Protein AF-A0A8T7H4N3-F1 (afdb_monomer_lite)

Secondary structure (DSSP, 8-state):
-----------HHHHHHS-HHHHHHHHHHHHHHHHHHHHHHHHHHHHHHHHHHHHHHHHT-PPPP-----GGGGTT--S-S-S----------GGGG---HHHHHHHHHHHTTS---HHHHHHHHHHHHHHHHS-GGGS-HHHHHHHHHHHHHHHHHHHHTT--

Foldseek 3Di:
DDDDPPPVPPPPPVLVVDDPVVSVVVVVVVVVVVVVVVVVVVVVVVVVVVVVVVVVVVVPDDDDDDDPDPCVVVPPPPDDPDDDDPPDPPPPPLVVLPDPLVVLVVVLVCCLVDDDDPVLVVVLVVQLVVLVPDDPVPDDPVSNVSSVSSNVSSVSSCVSVVHD

pLDDT: mean 70.72, std 15.65, range [35.25, 93.62]

Structure (mmCIF, N/CA/C/O backbone):
data_AF-A0A8T7H4N3-F1
#
_entry.id   AF-A0A8T7H4N3-F1
#
loop_
_atom_site.group_PDB
_atom_site.id
_atom_site.type_symbol
_atom_site.label_atom_id
_atom_site.label_alt_id
_atom_site.label_comp_id
_atom_site.label_asym_id
_atom_site.label_entity_id
_atom_site.label_seq_id
_atom_site.pdbx_PDB_ins_code
_atom_site.Cartn_x
_atom_site.Cartn_y
_atom_site.Cartn_z
_atom_site.occupancy
_atom_site.B_iso_or_equiv
_atom_site.auth_seq_id
_atom_site.auth_comp_id
_atom_site.auth_asym_id
_atom_site.auth_atom_id
_atom_site.pdbx_PDB_model_num
ATOM 1 N N . MET A 1 1 ? -23.886 0.433 -32.863 1.00 38.03 1 MET A N 1
ATOM 2 C CA . MET A 1 1 ? -22.793 1.389 -32.598 1.00 38.03 1 MET A CA 1
ATOM 3 C C . MET A 1 1 ? -21.662 0.554 -32.039 1.00 38.03 1 MET A C 1
ATOM 5 O O . MET A 1 1 ? -21.589 0.388 -30.834 1.00 38.03 1 MET A O 1
ATOM 9 N N . ASP A 1 2 ? -20.862 -0.039 -32.919 1.00 41.44 2 ASP A N 1
ATOM 10 C CA . ASP A 1 2 ? -19.738 -0.882 -32.513 1.00 41.44 2 ASP A CA 1
ATOM 11 C C . ASP A 1 2 ? -18.475 -0.065 -32.710 1.00 41.44 2 ASP A C 1
ATOM 13 O O . ASP A 1 2 ? -18.049 0.187 -33.838 1.00 41.44 2 ASP A O 1
ATOM 17 N N . ALA A 1 3 ? -17.933 0.434 -31.608 1.00 44.22 3 ALA A N 1
ATOM 18 C CA . ALA A 1 3 ? -16.748 1.260 -31.625 1.00 44.22 3 ALA A CA 1
ATOM 19 C C . ALA A 1 3 ? -15.704 0.661 -30.678 1.00 44.22 3 ALA A C 1
ATOM 21 O O . ALA A 1 3 ? -15.990 0.391 -29.517 1.00 44.22 3 ALA A O 1
ATOM 22 N N . TYR A 1 4 ? -14.494 0.523 -31.223 1.00 40.62 4 TYR A N 1
ATOM 23 C CA . TYR A 1 4 ? -13.217 0.326 -30.536 1.00 40.62 4 TYR A CA 1
ATOM 24 C C . TYR A 1 4 ? -12.851 -1.092 -30.085 1.00 40.62 4 TYR A C 1
ATOM 26 O O . TYR A 1 4 ? -12.679 -1.387 -28.910 1.00 40.62 4 TYR A O 1
ATOM 34 N N . LEU A 1 5 ? -12.530 -1.927 -31.074 1.00 43.38 5 LEU A N 1
ATOM 35 C CA . LEU A 1 5 ? -11.437 -2.897 -30.957 1.00 43.38 5 LEU A CA 1
ATOM 36 C C . LEU A 1 5 ? -10.254 -2.370 -31.784 1.00 43.38 5 LEU A C 1
ATOM 38 O O . LEU A 1 5 ? -9.972 -2.846 -32.882 1.00 43.38 5 LEU A O 1
ATOM 42 N N . VAL A 1 6 ? -9.585 -1.325 -31.287 1.00 44.91 6 VAL A N 1
ATOM 43 C CA . VAL A 1 6 ? -8.292 -0.894 -31.841 1.00 44.91 6 VAL A CA 1
ATOM 44 C C . VAL A 1 6 ? -7.226 -1.785 -31.222 1.00 44.91 6 VAL A C 1
ATOM 46 O O . VAL A 1 6 ? -6.551 -1.432 -30.267 1.00 44.91 6 VAL A O 1
ATOM 49 N N . ILE A 1 7 ? -7.092 -2.987 -31.772 1.00 52.19 7 ILE A N 1
ATOM 50 C CA . ILE A 1 7 ? -5.831 -3.713 -31.675 1.00 52.19 7 ILE A CA 1
ATOM 51 C C . ILE A 1 7 ? -4.889 -2.956 -32.614 1.00 52.19 7 ILE A C 1
ATOM 53 O O . ILE A 1 7 ? -5.153 -2.918 -33.819 1.00 52.19 7 ILE A O 1
ATOM 57 N N . MET A 1 8 ? -3.817 -2.338 -32.102 1.00 57.22 8 MET A N 1
ATOM 58 C CA . MET A 1 8 ? -2.712 -1.881 -32.953 1.00 57.22 8 MET A CA 1
ATOM 59 C C . MET A 1 8 ? -2.114 -3.106 -33.654 1.00 57.22 8 MET A C 1
ATOM 61 O O . MET A 1 8 ? -1.204 -3.774 -33.167 1.00 57.22 8 MET A O 1
ATOM 65 N N . ALA A 1 9 ? -2.685 -3.460 -34.802 1.00 63.00 9 ALA A N 1
ATOM 66 C CA . ALA A 1 9 ? -2.230 -4.576 -35.600 1.00 63.00 9 ALA A CA 1
ATOM 67 C C . ALA A 1 9 ? -0.848 -4.226 -36.158 1.00 63.00 9 ALA A C 1
ATOM 69 O O . ALA A 1 9 ? -0.704 -3.342 -37.001 1.00 63.00 9 ALA A O 1
ATOM 70 N N . LEU A 1 10 ? 0.176 -4.928 -35.675 1.00 69.88 10 LEU A N 1
ATOM 71 C CA . LEU A 1 10 ? 1.552 -4.770 -36.130 1.00 69.88 10 LEU A CA 1
ATOM 72 C C . LEU A 1 10 ? 1.638 -4.892 -37.664 1.00 69.88 10 LEU A C 1
ATOM 74 O O . LEU A 1 10 ? 1.402 -5.971 -38.221 1.00 69.88 10 LEU A O 1
ATOM 78 N N . ASP A 1 11 ? 2.041 -3.822 -38.357 1.00 80.31 11 ASP A N 1
ATOM 79 C CA . ASP A 1 11 ? 2.211 -3.850 -39.812 1.00 80.31 11 ASP A CA 1
ATOM 80 C C . ASP A 1 11 ? 3.522 -4.543 -40.218 1.00 80.31 11 ASP A C 1
ATOM 82 O O . ASP A 1 11 ? 4.579 -3.945 -40.458 1.00 80.31 11 ASP A O 1
ATOM 86 N N . LYS A 1 12 ? 3.424 -5.869 -40.330 1.00 80.62 12 LYS A N 1
ATOM 87 C CA . LYS A 1 12 ? 4.524 -6.762 -40.712 1.00 80.62 12 LYS A CA 1
ATOM 88 C C . LYS A 1 12 ? 5.090 -6.459 -42.106 1.00 80.62 12 LYS A C 1
ATOM 90 O O . LYS A 1 12 ? 6.250 -6.790 -42.356 1.00 80.62 12 LYS A O 1
ATOM 95 N N . LYS A 1 13 ? 4.309 -5.871 -43.025 1.00 82.44 13 LYS A N 1
ATOM 96 C CA . LYS A 1 13 ? 4.765 -5.589 -44.400 1.00 82.44 13 LYS A CA 1
ATOM 97 C C . LYS A 1 13 ? 5.695 -4.382 -44.423 1.00 82.44 13 LYS A C 1
ATOM 99 O O . LYS A 1 13 ? 6.740 -4.438 -45.070 1.00 82.44 13 LYS A O 1
ATOM 104 N N . ASN A 1 14 ? 5.358 -3.338 -43.670 1.00 79.75 14 ASN A N 1
ATOM 105 C CA . ASN A 1 14 ? 6.200 -2.151 -43.555 1.00 79.75 14 ASN A CA 1
ATOM 106 C C . ASN A 1 14 ? 7.467 -2.410 -42.722 1.00 79.75 14 ASN A C 1
ATOM 108 O O . ASN A 1 14 ? 8.548 -1.982 -43.119 1.00 79.75 14 ASN A O 1
ATOM 112 N N . LEU A 1 15 ? 7.393 -3.224 -41.661 1.00 85.00 15 LEU A N 1
ATOM 113 C CA . LEU A 1 15 ? 8.578 -3.615 -40.875 1.00 85.00 15 LEU A CA 1
ATOM 114 C C . LEU A 1 15 ? 9.632 -4.382 -41.689 1.00 85.00 15 LEU A C 1
ATOM 116 O O . LEU A 1 15 ? 10.833 -4.202 -41.488 1.00 85.00 15 LEU A O 1
ATOM 120 N N . ARG A 1 16 ? 9.209 -5.232 -42.632 1.00 86.94 16 ARG A N 1
ATOM 121 C CA . ARG A 1 16 ? 10.124 -6.014 -43.486 1.00 86.94 16 ARG A CA 1
ATOM 122 C C . ARG A 1 16 ? 10.877 -5.167 -44.512 1.00 86.94 16 ARG A C 1
ATOM 124 O O . ARG A 1 16 ? 11.916 -5.608 -44.989 1.00 86.94 16 ARG A O 1
ATOM 131 N N . ARG A 1 17 ? 10.370 -3.974 -44.834 1.00 91.75 17 ARG A N 1
ATOM 132 C CA . ARG A 1 17 ? 11.001 -3.029 -45.769 1.00 91.75 17 ARG A CA 1
ATOM 133 C C . ARG A 1 17 ? 12.114 -2.197 -45.130 1.00 91.75 17 ARG A C 1
ATOM 135 O O . ARG A 1 17 ? 12.928 -1.644 -45.858 1.00 91.75 17 ARG A O 1
ATOM 142 N N . LEU A 1 18 ? 12.155 -2.120 -43.799 1.00 89.44 18 LEU A N 1
ATOM 143 C CA . LEU A 1 18 ? 13.212 -1.431 -43.059 1.00 89.44 18 LEU A CA 1
ATOM 144 C C . LEU A 1 18 ? 14.513 -2.239 -43.063 1.00 89.44 18 LEU A C 1
ATOM 146 O O . LEU A 1 18 ? 14.479 -3.478 -43.107 1.00 89.44 18 LEU A O 1
ATOM 150 N N . LEU A 1 19 ? 15.643 -1.536 -42.949 1.00 93.00 19 LEU A N 1
ATOM 151 C CA . LEU A 1 19 ? 16.936 -2.154 -42.666 1.00 93.00 19 LEU A CA 1
ATOM 152 C C . LEU A 1 19 ? 16.885 -2.904 -41.321 1.00 93.00 19 LEU A C 1
ATOM 154 O O . LEU A 1 19 ? 16.061 -2.576 -40.465 1.00 93.00 19 LEU A O 1
ATOM 158 N N . PRO A 1 20 ? 17.732 -3.928 -41.114 1.00 90.25 20 PRO A N 1
ATOM 159 C CA . PRO A 1 20 ? 17.696 -4.739 -39.896 1.00 90.25 20 PRO A CA 1
ATOM 160 C C . PRO A 1 20 ? 17.800 -3.929 -38.594 1.00 90.25 20 PRO A C 1
ATOM 162 O O . PRO A 1 20 ? 17.049 -4.199 -37.658 1.00 90.25 20 PRO A O 1
ATOM 165 N N . GLU A 1 21 ? 18.673 -2.921 -38.552 1.00 90.94 21 GLU A N 1
ATOM 166 C CA . GLU A 1 21 ? 18.861 -2.056 -37.379 1.00 90.94 21 GLU A CA 1
ATOM 167 C C . GLU A 1 21 ? 17.621 -1.195 -37.099 1.00 90.94 21 GLU A C 1
ATOM 169 O O . GLU A 1 21 ? 17.102 -1.189 -35.980 1.00 90.94 21 GLU A O 1
ATOM 174 N N . ASP A 1 22 ? 17.069 -0.557 -38.134 1.00 88.50 22 ASP A N 1
ATOM 175 C CA . ASP A 1 22 ? 15.855 0.260 -38.028 1.00 88.50 22 ASP A CA 1
ATOM 176 C C . ASP A 1 22 ? 14.631 -0.572 -37.638 1.00 88.50 22 ASP A C 1
ATOM 178 O O . ASP A 1 22 ? 13.781 -0.134 -36.860 1.00 88.50 22 ASP A O 1
ATOM 182 N N . ARG A 1 23 ? 14.545 -1.806 -38.144 1.00 89.62 23 ARG A N 1
ATOM 183 C CA . ARG A 1 23 ? 13.494 -2.757 -37.773 1.00 89.62 23 ARG A CA 1
ATOM 184 C C . ARG A 1 23 ? 13.574 -3.115 -36.294 1.00 89.62 23 ARG A C 1
ATOM 186 O O . ARG A 1 23 ? 12.539 -3.156 -35.636 1.00 89.62 23 ARG A O 1
ATOM 193 N N . LEU A 1 24 ? 14.776 -3.367 -35.775 1.00 89.50 24 LEU A N 1
ATOM 194 C CA . LEU A 1 24 ? 14.977 -3.682 -34.362 1.00 89.50 24 LEU A CA 1
ATOM 195 C C . LEU A 1 24 ? 14.580 -2.501 -33.471 1.00 89.50 24 LEU A C 1
ATOM 197 O O . LEU A 1 24 ? 13.881 -2.695 -32.478 1.00 89.50 24 LEU A O 1
ATOM 201 N N . LYS A 1 25 ? 14.971 -1.280 -33.852 1.00 90.75 25 LYS A N 1
ATOM 202 C CA . LYS A 1 25 ? 14.587 -0.059 -33.135 1.00 90.75 25 LYS A CA 1
ATOM 203 C C . LYS A 1 25 ? 13.067 0.119 -33.103 1.00 90.75 25 LYS A C 1
ATOM 205 O O . LYS A 1 25 ? 12.496 0.267 -32.028 1.00 90.75 25 LYS A O 1
ATOM 210 N N . LYS A 1 26 ? 12.408 -0.007 -34.261 1.00 86.56 26 LYS A N 1
ATOM 211 C CA . LYS A 1 26 ? 10.945 0.088 -34.387 1.00 86.56 26 LYS A CA 1
ATOM 212 C C . LYS A 1 26 ? 10.220 -0.962 -33.537 1.00 86.56 26 LYS A C 1
ATOM 214 O O . LYS A 1 26 ? 9.207 -0.660 -32.922 1.00 86.56 26 LYS A O 1
ATOM 219 N N . LEU A 1 27 ? 10.725 -2.198 -33.503 1.00 87.44 27 LEU A N 1
ATOM 220 C CA . LEU A 1 27 ? 10.138 -3.272 -32.696 1.00 87.44 27 LEU A CA 1
ATOM 221 C C . LEU A 1 27 ? 10.251 -2.991 -31.192 1.00 87.44 27 LEU A C 1
ATOM 223 O O . LEU A 1 27 ? 9.282 -3.224 -30.479 1.00 87.44 27 LEU A O 1
ATOM 227 N N . ARG A 1 28 ? 11.380 -2.441 -30.729 1.00 89.19 28 ARG A N 1
ATOM 228 C CA . ARG A 1 28 ? 11.555 -2.027 -29.326 1.00 89.19 28 ARG A CA 1
ATOM 229 C C . ARG A 1 28 ? 10.626 -0.879 -28.934 1.00 89.19 28 ARG A C 1
ATOM 231 O O . ARG A 1 28 ? 10.048 -0.914 -27.859 1.00 89.19 28 ARG A O 1
ATOM 238 N N . GLU A 1 29 ? 10.451 0.109 -29.811 1.00 88.00 29 GLU A N 1
ATOM 239 C CA . GLU A 1 29 ? 9.509 1.217 -29.580 1.00 88.00 29 GLU A CA 1
ATOM 240 C C . GLU A 1 29 ? 8.067 0.704 -29.426 1.00 88.00 29 GLU A C 1
ATOM 242 O O . GLU A 1 29 ? 7.337 1.141 -28.540 1.00 88.00 29 GLU A O 1
ATOM 247 N N . ILE A 1 30 ? 7.668 -0.262 -30.260 1.00 86.75 30 ILE A N 1
ATOM 248 C CA . ILE A 1 30 ? 6.341 -0.889 -30.191 1.00 86.75 30 ILE A CA 1
ATOM 249 C C . ILE A 1 30 ? 6.187 -1.721 -28.914 1.00 86.75 30 ILE A C 1
ATOM 251 O O . ILE A 1 30 ? 5.130 -1.683 -28.286 1.00 86.75 30 ILE A O 1
ATOM 255 N N . GLU A 1 31 ? 7.224 -2.459 -28.519 1.00 84.62 31 GLU A N 1
ATOM 256 C CA . GLU A 1 31 ? 7.241 -3.227 -27.271 1.00 84.62 31 GLU A CA 1
ATOM 257 C C . GLU A 1 31 ? 7.083 -2.313 -26.049 1.00 84.62 31 GLU A C 1
ATOM 259 O O . GLU A 1 31 ? 6.253 -2.581 -25.182 1.00 84.62 31 GLU A O 1
ATOM 264 N N . GLU A 1 32 ? 7.812 -1.197 -26.006 1.00 88.69 32 GLU A N 1
ATOM 265 C CA . GLU A 1 32 ? 7.715 -0.229 -24.914 1.00 88.69 32 GLU A CA 1
ATOM 266 C C . GLU A 1 32 ? 6.330 0.430 -24.852 1.00 88.69 32 GLU A C 1
ATOM 268 O O . GLU A 1 32 ? 5.762 0.568 -23.769 1.00 88.69 32 GLU A O 1
ATOM 273 N N . HIS A 1 33 ? 5.762 0.798 -26.004 1.00 84.62 33 HIS A N 1
ATOM 274 C CA . HIS A 1 33 ? 4.404 1.338 -26.072 1.00 84.62 33 HIS A CA 1
ATOM 275 C C . HIS A 1 33 ? 3.372 0.327 -25.568 1.00 84.62 33 HIS A C 1
ATOM 277 O O . HIS A 1 33 ? 2.549 0.655 -24.719 1.00 84.62 33 HIS A O 1
ATOM 283 N N . SER A 1 34 ? 3.471 -0.921 -26.032 1.00 83.94 34 SER A N 1
ATOM 284 C CA . SER A 1 34 ? 2.562 -1.998 -25.623 1.00 83.94 34 SER A CA 1
ATOM 285 C C . SER A 1 34 ? 2.643 -2.251 -24.119 1.00 83.94 34 SER A C 1
ATOM 287 O O . SER A 1 34 ? 1.631 -2.507 -23.474 1.00 83.94 34 SER A O 1
ATOM 289 N N . LYS A 1 35 ? 3.845 -2.156 -23.537 1.00 87.81 35 LYS A N 1
ATOM 290 C CA . LYS A 1 35 ? 4.034 -2.291 -22.092 1.00 87.81 35 LYS A CA 1
ATOM 291 C C . LYS A 1 35 ? 3.327 -1.175 -21.319 1.00 87.81 35 LYS A C 1
ATOM 293 O O . LYS A 1 35 ? 2.650 -1.470 -20.343 1.00 87.81 35 LYS A O 1
ATOM 298 N N . LYS A 1 36 ? 3.441 0.077 -21.772 1.00 88.19 36 LYS A N 1
ATOM 299 C CA . LYS A 1 36 ? 2.748 1.219 -21.151 1.00 88.19 36 LYS A CA 1
ATOM 300 C C . LYS A 1 36 ? 1.230 1.080 -21.247 1.00 88.19 36 LYS A C 1
ATOM 302 O O . LYS A 1 36 ? 0.549 1.265 -20.248 1.00 88.19 36 LYS A O 1
ATOM 307 N N . GLU A 1 37 ? 0.712 0.676 -22.406 1.00 83.56 37 GLU A N 1
ATOM 308 C CA . GLU A 1 37 ? -0.726 0.426 -22.580 1.00 83.56 37 GLU A CA 1
ATOM 309 C C . GLU A 1 37 ? -1.235 -0.687 -21.652 1.00 83.56 37 GLU A C 1
ATOM 311 O O . GLU A 1 37 ? -2.324 -0.572 -21.093 1.00 83.56 37 GLU A O 1
ATOM 316 N N . LEU A 1 38 ? -0.447 -1.750 -21.444 1.00 87.06 38 LEU A N 1
ATOM 317 C CA . LEU A 1 38 ? -0.786 -2.808 -20.488 1.00 87.06 38 LEU A CA 1
ATOM 318 C C . LEU A 1 38 ? -0.784 -2.303 -19.041 1.00 87.06 38 LEU A C 1
ATOM 320 O O . LEU A 1 38 ? -1.717 -2.603 -18.302 1.00 87.06 38 LEU A O 1
ATOM 324 N N . GLU A 1 39 ? 0.221 -1.521 -18.644 1.00 90.38 39 GLU A N 1
ATOM 325 C CA . GLU A 1 39 ? 0.294 -0.924 -17.303 1.00 90.38 39 GLU A CA 1
ATOM 326 C C . GLU A 1 39 ? -0.894 0.021 -17.038 1.00 90.38 39 GLU A C 1
ATOM 328 O O . GLU A 1 39 ? -1.508 -0.026 -15.969 1.00 90.38 39 GLU A O 1
ATOM 333 N N . GLU A 1 40 ? -1.274 0.842 -18.022 1.00 90.50 40 GLU A N 1
ATOM 334 C CA . GLU A 1 40 ? -2.450 1.715 -17.940 1.00 90.50 40 GLU A CA 1
ATOM 335 C C . GLU A 1 40 ? -3.756 0.914 -17.857 1.00 90.50 40 GLU A C 1
ATOM 337 O O . GLU A 1 40 ? -4.615 1.214 -17.024 1.00 90.50 40 GLU A O 1
ATOM 342 N N . ALA A 1 41 ? -3.895 -0.143 -18.661 1.00 88.38 41 ALA A N 1
ATOM 343 C CA . ALA A 1 41 ? -5.056 -1.024 -18.611 1.00 88.38 41 ALA A CA 1
ATOM 344 C C . ALA A 1 41 ? -5.176 -1.740 -17.254 1.00 88.38 41 ALA A C 1
ATOM 346 O O . ALA A 1 41 ? -6.266 -1.800 -16.684 1.00 88.38 41 ALA A O 1
ATOM 347 N N . GLU A 1 42 ? -4.072 -2.244 -16.696 1.00 90.38 42 GLU A N 1
ATOM 348 C CA . GLU A 1 42 ? -4.056 -2.860 -15.364 1.00 90.38 42 GLU A CA 1
ATOM 349 C C . GLU A 1 42 ? -4.461 -1.872 -14.269 1.00 90.38 42 GLU A C 1
ATOM 351 O O . GLU A 1 42 ? -5.235 -2.224 -13.369 1.00 90.38 42 GLU A O 1
ATOM 356 N N . LYS A 1 43 ? -3.991 -0.624 -14.364 1.00 93.31 43 LYS A N 1
ATOM 357 C CA . LYS A 1 43 ? -4.383 0.443 -13.443 1.00 93.31 43 LYS A CA 1
ATOM 358 C C . LYS A 1 43 ? -5.889 0.700 -13.501 1.00 93.31 43 LYS A C 1
ATOM 360 O O . LYS A 1 43 ? -6.538 0.678 -12.457 1.00 93.31 43 LYS A O 1
ATOM 365 N N . LEU A 1 44 ? -6.453 0.847 -14.700 1.00 92.94 44 LEU A N 1
ATOM 366 C CA . LEU A 1 44 ? -7.893 1.046 -14.891 1.00 92.94 44 LEU A CA 1
ATOM 367 C C . LEU A 1 44 ? -8.719 -0.139 -14.377 1.00 92.94 44 LEU A C 1
ATOM 369 O O . LEU A 1 44 ? -9.763 0.056 -13.754 1.00 92.94 44 LEU A O 1
ATOM 373 N N . ILE A 1 45 ? -8.245 -1.373 -14.581 1.00 91.06 45 ILE A N 1
ATOM 374 C CA . ILE A 1 45 ? -8.888 -2.575 -14.029 1.00 91.06 45 ILE A CA 1
ATOM 375 C C . ILE A 1 45 ? -8.898 -2.525 -12.500 1.00 91.06 45 ILE A C 1
ATOM 377 O O . ILE A 1 45 ? -9.899 -2.888 -11.877 1.00 91.06 45 ILE A O 1
ATOM 381 N N . LYS A 1 46 ? -7.790 -2.109 -11.878 1.00 93.62 46 LYS A N 1
ATOM 382 C CA . LYS A 1 46 ? -7.695 -2.001 -10.421 1.00 93.62 46 LYS A CA 1
ATOM 383 C C . LYS A 1 46 ? -8.638 -0.928 -9.879 1.00 93.62 46 LYS A C 1
ATOM 385 O O . LYS A 1 46 ? -9.395 -1.229 -8.961 1.00 93.62 46 LYS A O 1
ATOM 390 N N . GLU A 1 47 ? -8.624 0.264 -10.471 1.00 92.62 47 GLU A N 1
ATOM 391 C CA . GLU A 1 47 ? -9.523 1.370 -10.111 1.00 92.62 47 GLU A CA 1
ATOM 392 C C . GLU A 1 47 ? -10.992 0.933 -10.230 1.00 92.62 47 GLU A C 1
ATOM 394 O O . GLU A 1 47 ? -11.749 1.030 -9.268 1.00 92.62 47 GLU A O 1
ATOM 399 N N . SER A 1 48 ? -11.358 0.290 -11.342 1.00 92.44 48 SER A N 1
ATOM 400 C CA . SER A 1 48 ? -12.723 -0.212 -11.557 1.00 92.44 48 SER A CA 1
ATOM 401 C C . SER A 1 48 ? -13.146 -1.250 -10.509 1.00 92.44 48 SER A C 1
ATOM 403 O O . SER A 1 48 ? -14.282 -1.241 -10.043 1.00 92.44 48 SER A O 1
ATOM 405 N N . LYS A 1 49 ? -12.241 -2.151 -10.098 1.00 90.62 49 LYS A N 1
ATOM 406 C CA . LYS A 1 49 ? -12.521 -3.127 -9.028 1.00 90.62 49 LYS A CA 1
ATOM 407 C C . LYS A 1 49 ? -12.738 -2.459 -7.672 1.00 90.62 49 LYS A C 1
ATOM 409 O O . LYS A 1 49 ? -13.512 -2.970 -6.868 1.00 90.62 49 LYS A O 1
ATOM 414 N N . GLU A 1 50 ? -12.0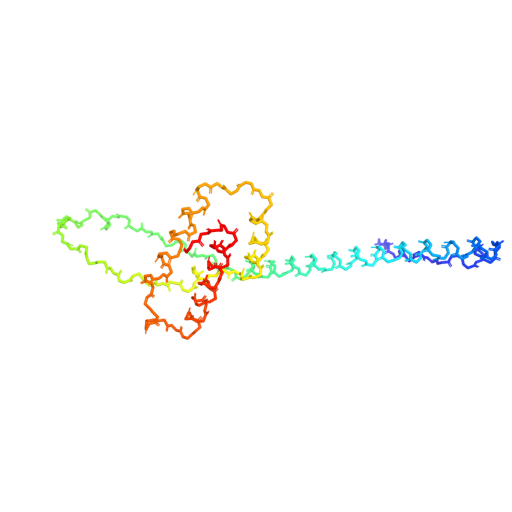13 -1.383 -7.385 1.00 91.12 50 GLU A N 1
ATOM 415 C CA . GLU A 1 50 ? -12.193 -0.623 -6.148 1.00 91.12 50 GLU A CA 1
ATOM 416 C C . GLU A 1 50 ? -13.530 0.116 -6.145 1.00 91.12 50 GLU A C 1
ATOM 418 O O . GLU A 1 50 ? -14.209 0.120 -5.120 1.00 91.12 50 GLU A O 1
ATOM 423 N N . ASP A 1 51 ? -13.941 0.674 -7.280 1.00 87.56 51 ASP A N 1
ATOM 424 C CA . ASP A 1 51 ? -15.217 1.378 -7.388 1.00 87.56 51 ASP A CA 1
ATOM 425 C C . ASP A 1 51 ? -16.416 0.431 -7.271 1.00 87.56 51 ASP A C 1
ATOM 427 O O . ASP A 1 51 ? -17.327 0.729 -6.501 1.00 87.56 51 ASP A O 1
ATOM 431 N N . ILE A 1 52 ? -16.358 -0.759 -7.884 1.00 89.94 52 ILE A N 1
ATOM 432 C CA . ILE A 1 52 ? -17.376 -1.810 -7.686 1.00 89.94 52 ILE A CA 1
ATOM 433 C C . ILE A 1 52 ? -17.534 -2.139 -6.196 1.00 89.94 52 ILE A C 1
ATOM 435 O O . ILE A 1 52 ? -18.646 -2.185 -5.681 1.00 89.94 52 ILE A O 1
ATOM 439 N N . LYS A 1 53 ? -16.423 -2.306 -5.466 1.00 85.81 53 LYS A N 1
ATOM 440 C CA . LYS A 1 53 ? -16.469 -2.599 -4.024 1.00 85.81 53 LYS A CA 1
ATOM 441 C C . LYS A 1 53 ? -17.080 -1.465 -3.202 1.00 85.81 53 LYS A C 1
ATOM 443 O O . LYS A 1 53 ? -17.762 -1.733 -2.217 1.00 85.81 53 LYS A O 1
ATOM 448 N N . LYS A 1 54 ? -16.806 -0.205 -3.557 1.00 82.44 54 LYS A N 1
ATOM 449 C CA . LYS A 1 54 ? -17.410 0.954 -2.876 1.00 82.44 54 LYS A CA 1
ATOM 450 C C . LYS A 1 54 ? -18.909 1.022 -3.138 1.00 82.44 54 LYS A C 1
ATOM 452 O O . LYS A 1 54 ? -19.661 1.323 -2.218 1.00 82.44 54 LYS A O 1
ATOM 457 N N . GLU A 1 55 ? -19.329 0.751 -4.369 1.00 81.94 55 GLU A N 1
ATOM 458 C CA . GLU A 1 55 ? -20.738 0.745 -4.757 1.00 81.94 55 GLU A CA 1
ATOM 459 C C . GLU A 1 55 ? -21.507 -0.364 -4.026 1.00 81.94 55 GLU A C 1
ATOM 461 O O . GLU A 1 55 ? -22.547 -0.096 -3.426 1.00 81.94 55 GLU A O 1
ATOM 466 N N . GLU A 1 56 ? -20.937 -1.572 -3.955 1.00 81.81 56 GLU A N 1
ATOM 467 C CA . GLU A 1 56 ? -21.473 -2.671 -3.144 1.00 81.81 56 GLU A CA 1
ATOM 468 C C . GLU A 1 56 ? -21.582 -2.277 -1.663 1.00 81.81 56 GLU A C 1
ATOM 470 O O . GLU A 1 56 ? -22.639 -2.455 -1.055 1.00 81.81 56 GLU A O 1
ATOM 475 N N . ALA A 1 57 ? -20.538 -1.668 -1.091 1.00 76.06 57 ALA A N 1
ATOM 476 C CA . ALA A 1 57 ? -20.554 -1.221 0.299 1.00 76.06 57 ALA A CA 1
ATOM 477 C C . ALA A 1 57 ? -21.653 -0.179 0.561 1.00 76.06 57 ALA A C 1
ATOM 479 O O . ALA A 1 57 ? -22.418 -0.338 1.507 1.00 76.06 57 ALA A O 1
ATOM 480 N N . LEU A 1 58 ? -21.782 0.841 -0.293 1.00 72.12 58 LEU A N 1
ATOM 481 C CA . LEU A 1 58 ? -22.812 1.880 -0.166 1.00 72.12 58 LEU A CA 1
ATOM 482 C C . LEU A 1 58 ? -24.230 1.318 -0.308 1.00 72.12 58 LEU A C 1
ATOM 484 O O . LEU A 1 58 ? -25.127 1.757 0.404 1.00 72.12 58 LEU A O 1
ATOM 488 N N . SER A 1 59 ? -24.426 0.327 -1.180 1.00 71.75 59 SER A N 1
ATOM 489 C CA . SER A 1 59 ? -25.724 -0.339 -1.345 1.00 71.75 59 SER A CA 1
ATOM 490 C C . SER A 1 59 ? -26.139 -1.191 -0.138 1.00 71.75 59 SER A C 1
ATOM 492 O O . SER A 1 59 ? -27.315 -1.512 0.004 1.00 71.75 59 SER A O 1
ATOM 494 N N . SER A 1 60 ? -25.184 -1.546 0.727 1.00 66.06 60 SER A N 1
ATOM 495 C CA . SER A 1 60 ? -25.395 -2.385 1.913 1.00 66.06 60 SER A CA 1
ATOM 496 C C . SER A 1 60 ? -25.533 -1.608 3.227 1.00 66.06 60 SER A C 1
ATOM 498 O O . SER A 1 60 ? -25.709 -2.224 4.276 1.00 66.06 60 SER A O 1
ATOM 500 N N . VAL A 1 61 ? -25.432 -0.274 3.197 1.00 67.56 61 VAL A N 1
ATOM 501 C CA . VAL A 1 61 ? -25.632 0.556 4.391 1.00 67.56 61 VAL A CA 1
ATOM 502 C C . VAL A 1 61 ? -27.125 0.813 4.570 1.00 67.56 61 VAL A C 1
ATOM 504 O O . VAL A 1 61 ? -27.721 1.586 3.819 1.00 67.56 61 VAL A O 1
ATOM 507 N N . ASP A 1 62 ? -27.716 0.186 5.586 1.00 66.38 62 ASP A N 1
ATOM 508 C CA . ASP A 1 62 ? -29.070 0.508 6.027 1.00 66.38 62 ASP A CA 1
ATOM 509 C C . ASP A 1 62 ? -29.112 1.953 6.540 1.00 66.38 62 ASP A C 1
ATOM 511 O O . ASP A 1 62 ? -28.337 2.356 7.413 1.00 66.38 62 ASP A O 1
ATOM 515 N N . ILE A 1 63 ? -30.013 2.752 5.970 1.00 66.56 63 ILE A N 1
ATOM 516 C CA . ILE A 1 63 ? -30.276 4.112 6.439 1.00 66.56 63 ILE A CA 1
ATOM 517 C C . ILE A 1 63 ? -31.008 3.975 7.781 1.00 66.56 63 ILE A C 1
ATOM 519 O O . ILE A 1 63 ? -32.086 3.379 7.797 1.00 66.56 63 ILE A O 1
ATOM 523 N N . PRO A 1 64 ? -30.459 4.489 8.897 1.00 69.50 64 PRO A N 1
ATOM 524 C CA . PRO A 1 64 ? -31.143 4.412 10.179 1.00 69.50 64 PRO A CA 1
ATOM 525 C C . PRO A 1 64 ? -32.479 5.153 10.090 1.00 69.50 64 PRO A C 1
ATOM 527 O O . PRO A 1 64 ? -32.534 6.292 9.620 1.00 69.50 64 PRO A O 1
ATOM 530 N N . GLU A 1 65 ? -33.556 4.492 10.512 1.00 69.19 65 GLU A N 1
ATOM 531 C CA . GLU A 1 65 ? -34.877 5.109 10.592 1.00 69.19 65 GLU A CA 1
ATOM 532 C C . GLU A 1 65 ? -34.822 6.286 11.581 1.00 69.19 65 GLU A C 1
ATOM 534 O O . GLU A 1 65 ? -34.327 6.150 12.702 1.00 69.19 65 GLU A O 1
ATOM 539 N N . GLU A 1 66 ? -35.300 7.464 11.164 1.00 66.31 66 GLU A N 1
ATOM 540 C CA . GLU A 1 66 ? -35.445 8.611 12.063 1.00 66.31 66 GLU A CA 1
ATOM 541 C C . GLU A 1 66 ? -36.563 8.317 13.071 1.00 66.31 66 GLU A C 1
ATOM 543 O O . GLU A 1 66 ? -37.746 8.541 12.807 1.00 66.31 66 GLU A O 1
ATOM 548 N N . GLU A 1 67 ? -36.199 7.821 14.253 1.00 68.94 67 GLU A N 1
ATOM 549 C CA . GLU A 1 67 ? -37.112 7.819 15.390 1.00 68.94 67 GLU A CA 1
ATOM 550 C C . GLU A 1 67 ? -37.362 9.269 15.829 1.00 68.94 67 GLU A C 1
ATOM 552 O O . GLU A 1 67 ? -36.435 10.024 16.134 1.00 68.94 67 GLU A O 1
ATOM 557 N N . SER A 1 68 ? -38.631 9.682 15.870 1.00 69.50 68 SER A N 1
ATOM 558 C CA . SER A 1 68 ? -39.011 10.995 16.388 1.00 69.50 68 SER A CA 1
ATOM 559 C C . SER A 1 68 ? -38.695 11.058 17.884 1.00 69.50 68 SER A C 1
ATOM 561 O O . SER A 1 68 ? -39.450 10.540 18.710 1.00 69.50 68 SER A O 1
ATOM 563 N N . VAL A 1 69 ? -37.569 11.679 18.235 1.00 67.06 69 VAL A N 1
ATOM 564 C CA . VAL A 1 69 ? -37.159 11.852 19.630 1.00 67.06 69 VAL A CA 1
ATOM 565 C C . VAL A 1 69 ? -38.088 12.863 20.300 1.00 67.06 69 VAL A C 1
ATOM 567 O O . VAL A 1 69 ? -38.082 14.053 19.986 1.00 67.06 69 VAL A O 1
ATOM 570 N N . ASP A 1 70 ? -38.898 12.378 21.237 1.00 76.12 70 ASP A N 1
ATOM 571 C CA . ASP A 1 70 ? -39.754 13.200 22.088 1.00 76.12 70 ASP A CA 1
ATOM 572 C C . ASP A 1 70 ? -38.901 13.948 23.127 1.00 76.12 70 ASP A C 1
ATOM 574 O O . ASP A 1 70 ? -38.601 13.445 24.212 1.00 76.12 70 ASP A O 1
ATOM 578 N N . ILE A 1 71 ? -38.495 15.170 22.772 1.00 67.81 71 ILE A N 1
ATOM 579 C CA . ILE A 1 71 ? -37.682 16.060 23.613 1.00 67.81 71 ILE A CA 1
ATOM 580 C C . ILE A 1 71 ? -38.394 16.518 24.893 1.00 67.81 71 ILE A C 1
ATOM 582 O O . ILE A 1 71 ? -37.742 17.067 25.777 1.00 67.81 71 ILE A O 1
ATOM 586 N N . THR A 1 72 ? -39.707 16.303 25.023 1.00 67.25 72 THR A N 1
ATOM 587 C CA . THR A 1 72 ? -40.492 16.766 26.180 1.00 67.25 72 THR A CA 1
ATOM 588 C C . THR A 1 72 ? -40.059 16.059 27.466 1.00 67.25 72 THR A C 1
ATOM 590 O O . THR A 1 72 ? -39.962 16.683 28.520 1.00 67.25 72 THR A O 1
ATOM 593 N N . LYS A 1 73 ? -39.649 14.789 27.356 1.00 66.06 73 LYS A N 1
ATOM 594 C CA . LYS A 1 73 ? -39.155 13.979 28.481 1.00 66.06 73 LYS A CA 1
ATOM 595 C C . LYS A 1 73 ? -37.819 14.459 29.055 1.00 66.06 73 LYS A C 1
ATOM 597 O O . LYS A 1 73 ? -37.506 14.130 30.190 1.00 66.06 73 LYS A O 1
ATOM 602 N N . LEU A 1 74 ? -37.041 15.245 28.304 1.00 63.94 74 LEU A N 1
ATOM 603 C CA . LEU A 1 74 ? -35.754 15.785 28.767 1.00 63.94 74 LEU A CA 1
ATOM 604 C C . LEU A 1 74 ? -35.910 16.966 29.739 1.00 63.94 74 LEU A C 1
ATOM 606 O O . LEU A 1 74 ? -34.930 17.367 30.363 1.00 63.94 74 LEU A O 1
ATOM 610 N N . PHE A 1 75 ? -37.114 17.535 29.862 1.00 69.94 75 PHE A N 1
ATOM 611 C CA . PHE A 1 75 ? -37.379 18.715 30.693 1.00 69.94 75 PHE A CA 1
ATOM 612 C C . PHE A 1 75 ? -38.330 18.451 31.871 1.00 69.94 75 PHE A C 1
ATOM 614 O O . PHE A 1 75 ? -38.530 19.356 32.687 1.00 69.9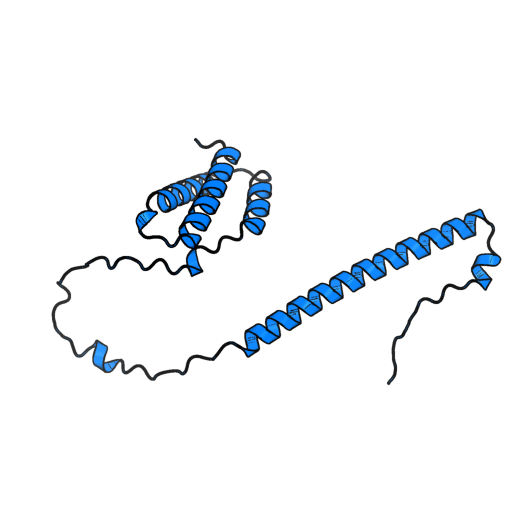4 75 PHE A O 1
ATOM 621 N N . ASP A 1 76 ? -38.894 17.243 31.972 1.00 61.69 76 ASP A N 1
ATOM 622 C CA . ASP A 1 76 ? -39.846 16.879 33.030 1.00 61.69 76 ASP A CA 1
ATOM 623 C C . ASP A 1 76 ? -39.170 16.353 34.311 1.00 61.69 76 ASP A C 1
ATOM 625 O O . ASP A 1 76 ? -39.735 16.511 35.395 1.00 61.69 76 ASP A O 1
ATOM 629 N N . ASP A 1 77 ? -37.929 15.859 34.241 1.00 55.94 77 ASP A N 1
ATOM 630 C CA . ASP A 1 77 ? -37.165 15.459 35.431 1.00 55.94 77 ASP A CA 1
ATOM 631 C C . ASP A 1 77 ? -36.440 16.661 36.052 1.00 55.94 77 ASP A C 1
ATOM 633 O O . ASP A 1 77 ? -35.254 16.925 35.851 1.00 55.94 77 ASP A O 1
ATOM 637 N N . LYS A 1 78 ? -37.189 17.420 36.855 1.00 51.41 78 LYS A N 1
ATOM 638 C CA . LYS A 1 78 ? -36.634 18.363 37.834 1.00 51.41 78 LYS A CA 1
ATOM 639 C C . LYS A 1 78 ? -36.201 17.629 39.105 1.00 51.41 78 LYS A C 1
ATOM 641 O O . LYS A 1 78 ? -36.712 17.925 40.181 1.00 51.41 78 LYS A O 1
ATOM 646 N N . GLU A 1 79 ? -35.232 16.727 39.005 1.00 52.97 79 GLU A N 1
ATOM 647 C CA . GLU A 1 79 ? -34.508 16.228 40.177 1.00 52.97 79 GLU A CA 1
ATOM 648 C C . GLU A 1 79 ? -32.992 16.307 39.941 1.00 52.97 79 GLU A C 1
ATOM 650 O O . GLU A 1 79 ? -32.438 15.654 39.069 1.00 52.97 79 GLU A O 1
ATOM 655 N N . GLY A 1 80 ? -32.351 17.191 40.715 1.00 50.00 80 GLY A N 1
ATOM 656 C CA . GLY A 1 80 ? -30.952 17.124 41.151 1.00 50.00 80 GLY A CA 1
ATOM 657 C C . GLY A 1 80 ? -29.859 16.865 40.109 1.00 50.00 80 GLY A C 1
ATOM 658 O O . GLY A 1 80 ? -29.439 15.735 39.911 1.00 50.00 80 GLY A O 1
ATOM 659 N N . LEU A 1 81 ? -29.233 17.933 39.609 1.00 49.72 81 LEU A N 1
ATOM 660 C CA . LEU A 1 81 ? -27.927 17.904 38.918 1.00 49.72 81 LEU A CA 1
ATOM 661 C C . LEU A 1 81 ? -26.730 17.556 39.838 1.00 49.72 81 LEU A C 1
ATOM 663 O O . LEU A 1 81 ? -25.579 17.783 39.471 1.00 49.72 81 LEU A O 1
ATOM 667 N N . GLU A 1 82 ? -26.972 17.026 41.035 1.00 50.62 82 GLU A N 1
ATOM 668 C CA . GLU A 1 82 ? -25.940 16.742 42.033 1.00 50.62 82 GLU A CA 1
ATOM 669 C C . GLU A 1 82 ? -25.997 15.283 42.487 1.00 50.62 82 GLU A C 1
ATOM 671 O O . GLU A 1 82 ? -26.251 15.006 43.653 1.00 50.62 82 GLU A O 1
ATOM 676 N N . GLU A 1 83 ? -25.721 14.326 41.598 1.00 46.34 83 GLU A N 1
ATOM 677 C CA . GLU A 1 83 ? -25.266 13.018 42.072 1.00 46.34 83 GLU A CA 1
ATOM 678 C C . GLU A 1 83 ? -24.359 12.300 41.061 1.00 46.34 83 GLU A C 1
ATOM 680 O O . GLU A 1 83 ? -24.777 11.822 40.014 1.00 46.34 83 GLU A O 1
ATOM 685 N N . THR A 1 84 ? -23.082 12.234 41.443 1.00 44.03 84 THR A N 1
ATOM 686 C CA . THR A 1 84 ? -22.090 11.205 41.105 1.00 44.03 84 THR A CA 1
ATOM 687 C C . THR A 1 84 ? -21.810 10.943 39.622 1.00 44.03 84 THR A C 1
ATOM 689 O O . THR A 1 84 ? -22.392 10.067 38.987 1.00 44.03 84 THR A O 1
ATOM 692 N N . VAL A 1 85 ? -20.754 11.585 39.113 1.00 43.41 85 VAL A N 1
ATOM 693 C CA . VAL A 1 85 ? -19.974 11.043 37.992 1.00 43.41 85 VAL A CA 1
ATOM 694 C C . VAL A 1 85 ? -19.313 9.750 38.480 1.00 43.41 85 VAL A C 1
ATOM 696 O O . VAL A 1 85 ? -18.217 9.765 39.036 1.00 43.41 85 VAL A O 1
ATOM 699 N N . GLN A 1 86 ? -19.998 8.619 38.322 1.00 46.00 86 GLN A N 1
ATOM 700 C CA . GLN A 1 86 ? -19.298 7.355 38.149 1.00 46.00 86 GLN A CA 1
ATOM 701 C C . GLN A 1 86 ? -18.802 7.370 36.710 1.00 46.00 86 GLN A C 1
ATOM 703 O O . GLN A 1 86 ? -19.601 7.325 35.776 1.00 46.00 86 GLN A O 1
ATOM 708 N N . GLU A 1 87 ? -17.490 7.509 36.531 1.00 47.38 87 GLU A N 1
ATOM 709 C CA . GLU A 1 87 ? -16.855 7.260 35.243 1.00 47.38 87 GLU A CA 1
ATOM 710 C C . GLU A 1 87 ? -17.220 5.831 34.827 1.00 47.38 87 GLU A C 1
ATOM 712 O O . GLU A 1 87 ? -16.690 4.852 35.355 1.00 47.38 87 GLU A O 1
ATOM 717 N N . ALA A 1 88 ? -18.194 5.711 33.925 1.00 35.25 88 ALA A N 1
ATOM 718 C CA . ALA A 1 88 ? -18.476 4.455 33.262 1.00 35.25 88 ALA A CA 1
ATOM 719 C C . ALA A 1 88 ? -17.168 3.990 32.602 1.00 35.25 88 ALA A C 1
ATOM 721 O O . ALA A 1 88 ? -16.499 4.820 31.970 1.00 35.25 88 ALA A O 1
ATOM 722 N N . PRO A 1 89 ? -16.780 2.706 32.728 1.00 44.91 89 PRO A N 1
ATOM 723 C CA . PRO A 1 89 ? -15.660 2.178 31.967 1.00 44.91 89 PRO A CA 1
ATOM 724 C C . PRO A 1 89 ? -15.935 2.508 30.507 1.00 44.91 89 PRO A C 1
ATOM 726 O O . PRO A 1 89 ? -16.972 2.114 29.973 1.00 44.91 89 PRO A O 1
ATOM 729 N N . GLN A 1 90 ? -15.062 3.299 29.885 1.00 45.94 90 GLN A N 1
ATOM 730 C CA . GLN A 1 90 ? -15.178 3.550 28.460 1.00 45.94 90 GLN A CA 1
ATOM 731 C C . GLN A 1 90 ? -15.079 2.186 27.783 1.00 45.94 90 GLN A C 1
ATOM 733 O O . GLN A 1 90 ? -14.012 1.574 27.777 1.00 45.94 90 GLN A O 1
ATOM 738 N N . GLU A 1 91 ? -16.194 1.679 27.256 1.00 41.22 91 GLU A N 1
ATOM 739 C CA . GLU A 1 91 ? -16.152 0.557 26.333 1.00 41.22 91 GLU A CA 1
ATOM 740 C C . GLU A 1 91 ? -15.266 0.998 25.174 1.00 41.22 91 GLU A C 1
ATOM 742 O O . GLU A 1 91 ? -15.637 1.852 24.361 1.00 41.22 91 GLU A O 1
ATOM 747 N N . ILE A 1 92 ? -14.050 0.456 25.133 1.00 47.47 92 ILE A N 1
ATOM 748 C CA . ILE A 1 92 ? -13.136 0.661 24.022 1.00 47.47 92 ILE A CA 1
ATOM 749 C C . ILE A 1 92 ? -13.773 -0.060 22.835 1.00 47.47 92 ILE A C 1
ATOM 751 O O . ILE A 1 92 ? -13.555 -1.252 22.625 1.00 47.47 92 ILE A O 1
ATOM 755 N N . LYS A 1 93 ? -14.612 0.651 22.075 1.00 45.53 93 LYS A N 1
ATOM 756 C CA . LYS A 1 93 ? -15.151 0.156 20.808 1.00 45.53 93 LYS A CA 1
ATOM 757 C C . LYS A 1 93 ? -13.956 -0.219 19.932 1.00 45.53 93 LYS A C 1
ATOM 759 O O . LYS A 1 93 ? -13.144 0.644 19.594 1.00 45.53 93 LYS A O 1
ATOM 764 N N . GLU A 1 94 ? -13.834 -1.504 19.592 1.00 46.25 94 GLU A N 1
ATOM 765 C CA . GLU A 1 94 ? -12.699 -2.075 18.842 1.00 46.25 94 GLU A CA 1
ATOM 766 C C . GLU A 1 94 ? -12.440 -1.364 17.495 1.00 46.25 94 GLU A C 1
ATOM 768 O O . GLU A 1 94 ? -11.336 -1.439 16.950 1.00 46.25 94 GLU A O 1
ATOM 773 N N . GLU A 1 95 ? -13.434 -0.631 16.987 1.00 45.78 95 GLU A N 1
ATOM 774 C CA . GLU A 1 95 ? -13.370 0.220 15.795 1.00 45.78 95 GLU A CA 1
ATOM 775 C C . GLU A 1 95 ? -12.375 1.388 15.922 1.00 45.78 95 GLU A C 1
ATOM 777 O O . GLU A 1 95 ? -11.793 1.802 14.920 1.00 45.78 95 GLU A O 1
ATOM 782 N N . ASN A 1 96 ? -12.084 1.865 17.138 1.00 44.84 96 ASN A N 1
ATOM 783 C CA . ASN A 1 96 ? -11.136 2.965 17.367 1.00 44.84 96 ASN A CA 1
ATOM 784 C C . ASN A 1 96 ? -9.659 2.524 17.423 1.00 44.84 96 ASN A C 1
ATOM 786 O O . ASN A 1 96 ? -8.772 3.371 17.516 1.00 44.84 96 ASN A O 1
ATOM 790 N N . ILE A 1 97 ? -9.365 1.220 17.327 1.00 50.03 97 ILE A N 1
ATOM 791 C CA . ILE A 1 97 ? -7.992 0.675 17.288 1.00 50.03 97 ILE A CA 1
ATOM 792 C C . ILE A 1 97 ? -7.646 0.192 15.868 1.00 50.03 97 ILE A C 1
ATOM 794 O O . ILE A 1 97 ? -6.975 -0.827 15.678 1.00 50.03 97 ILE A O 1
ATOM 798 N N . LEU A 1 98 ? -8.137 0.881 14.833 1.00 43.84 98 LEU A N 1
ATOM 799 C CA . LEU A 1 98 ? -7.813 0.565 13.442 1.00 43.84 98 LEU A CA 1
ATOM 800 C C . LEU A 1 98 ? -6.721 1.492 12.907 1.00 43.84 98 LEU A C 1
ATOM 802 O O . LEU A 1 98 ? -6.936 2.362 12.068 1.00 43.84 98 LEU A O 1
ATOM 806 N N . TYR A 1 99 ? -5.509 1.269 13.388 1.00 51.47 99 TYR A N 1
ATOM 807 C CA . TYR A 1 99 ? -4.319 1.834 12.781 1.00 51.47 99 TYR A CA 1
ATOM 808 C C . TYR A 1 99 ? -3.776 0.829 11.758 1.00 51.47 99 TYR A C 1
ATOM 810 O O . TYR A 1 99 ? -3.224 -0.210 12.116 1.00 51.47 99 TYR A O 1
ATOM 818 N N . ASP A 1 100 ? -3.984 1.112 10.468 1.00 51.53 100 ASP A N 1
ATOM 819 C CA . ASP A 1 100 ? -3.418 0.334 9.363 1.00 51.53 100 ASP A CA 1
ATOM 820 C C . ASP A 1 100 ? -1.886 0.443 9.408 1.00 51.53 100 ASP A C 1
ATOM 822 O O . ASP A 1 100 ? -1.292 1.446 9.001 1.00 51.53 100 ASP A O 1
ATOM 826 N N . VAL A 1 101 ? -1.250 -0.601 9.944 1.00 49.75 101 VAL A N 1
ATOM 827 C CA . VAL A 1 101 ? 0.205 -0.715 10.119 1.00 49.75 101 VAL A CA 1
ATOM 828 C C . VAL A 1 101 ? 0.951 -0.448 8.800 1.00 49.75 101 VAL A C 1
ATOM 830 O O . VAL A 1 101 ? 2.063 0.081 8.822 1.00 49.75 101 VAL A O 1
ATOM 833 N N . GLY A 1 102 ? 0.331 -0.739 7.647 1.00 50.44 102 GLY A N 1
ATOM 834 C CA . GLY A 1 102 ? 0.886 -0.450 6.323 1.00 50.44 102 GLY A CA 1
ATOM 835 C C . GLY A 1 102 ? 0.959 1.048 6.013 1.00 50.44 102 GLY A C 1
ATOM 836 O O . GLY A 1 102 ? 2.026 1.545 5.653 1.00 50.44 102 GLY A O 1
ATOM 837 N N . LYS A 1 103 ? -0.136 1.788 6.226 1.00 53.47 103 LYS A N 1
ATOM 838 C CA . LYS A 1 103 ? -0.178 3.257 6.042 1.00 53.47 103 LYS A CA 1
ATOM 839 C C . LYS A 1 103 ? 0.714 3.991 7.037 1.00 53.47 103 LYS A C 1
ATOM 841 O O . LYS A 1 103 ? 1.294 5.028 6.730 1.00 53.47 103 LYS A O 1
ATOM 846 N N . ILE A 1 104 ? 0.841 3.439 8.236 1.00 54.88 104 ILE A N 1
ATOM 847 C CA . ILE A 1 104 ? 1.701 3.988 9.280 1.00 54.88 104 ILE A CA 1
ATOM 848 C C . ILE A 1 104 ? 3.169 3.846 8.927 1.00 54.88 104 ILE A C 1
ATOM 850 O O . ILE A 1 104 ? 3.924 4.786 9.142 1.00 54.88 104 ILE A O 1
ATOM 854 N N . ARG A 1 105 ? 3.585 2.702 8.382 1.00 54.16 105 ARG A N 1
ATOM 855 C CA . ARG A 1 105 ? 4.968 2.516 7.943 1.00 54.16 105 ARG A CA 1
ATOM 856 C C . ARG A 1 105 ? 5.356 3.565 6.902 1.00 54.16 105 ARG A C 1
ATOM 858 O O . ARG A 1 105 ? 6.400 4.190 7.039 1.00 54.16 105 ARG A O 1
ATOM 865 N N . GLU A 1 106 ? 4.481 3.814 5.932 1.00 55.06 106 GLU A N 1
ATOM 866 C CA . GLU A 1 106 ? 4.670 4.869 4.933 1.00 55.06 106 GLU A CA 1
ATOM 867 C C . GLU A 1 106 ? 4.724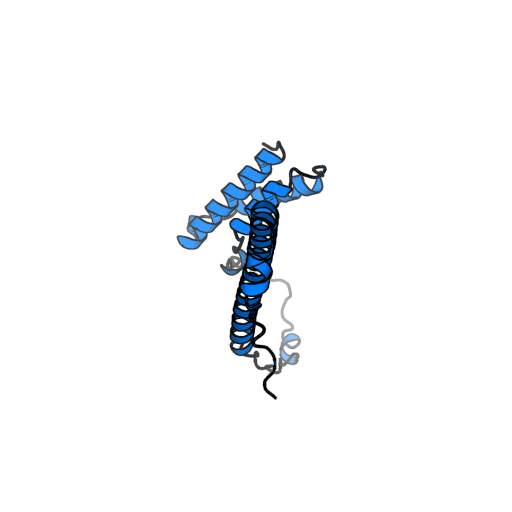 6.268 5.575 1.00 55.06 106 GLU A C 1
ATOM 869 O O . GLU A 1 106 ? 5.547 7.102 5.198 1.00 55.06 106 GLU A O 1
ATOM 874 N N . TYR A 1 107 ? 3.897 6.529 6.591 1.00 56.53 107 TYR A N 1
ATOM 875 C CA . TYR A 1 107 ? 3.938 7.784 7.342 1.00 56.53 107 TYR A CA 1
ATOM 876 C C . TYR A 1 107 ? 5.254 7.946 8.126 1.00 56.53 107 TYR A C 1
ATOM 878 O O . TYR A 1 107 ? 5.906 8.980 8.009 1.00 56.53 107 TYR A O 1
ATOM 886 N N . VAL A 1 108 ? 5.706 6.917 8.852 1.00 58.53 108 VAL A N 1
ATOM 887 C CA . VAL A 1 108 ? 6.968 6.909 9.620 1.00 58.53 108 VAL A CA 1
ATOM 888 C C . VAL A 1 108 ? 8.186 7.066 8.709 1.00 58.53 108 VAL A C 1
ATOM 890 O O . VAL A 1 108 ? 9.073 7.866 9.007 1.00 58.53 108 VAL A O 1
ATOM 893 N N . GLU A 1 109 ? 8.203 6.391 7.559 1.00 61.09 109 GLU A N 1
ATOM 894 C CA . GLU A 1 109 ? 9.254 6.538 6.542 1.00 61.09 109 GLU A CA 1
ATOM 895 C C . GLU A 1 109 ? 9.315 7.971 5.964 1.00 61.09 109 GLU A C 1
ATOM 897 O O . GLU A 1 109 ? 10.357 8.404 5.462 1.00 61.09 109 GLU A O 1
ATOM 902 N N . ASN A 1 110 ? 8.227 8.742 6.078 1.00 56.78 110 ASN A N 1
ATOM 903 C CA . ASN A 1 110 ? 8.144 10.133 5.632 1.00 56.78 110 ASN A CA 1
ATOM 904 C C . ASN A 1 110 ? 8.319 11.178 6.755 1.00 56.78 110 ASN A C 1
ATOM 906 O O . ASN A 1 110 ? 8.687 12.313 6.442 1.00 56.78 110 ASN A O 1
ATOM 910 N N . ILE A 1 111 ? 8.165 10.817 8.041 1.00 56.16 111 ILE A N 1
ATOM 911 C CA . ILE A 1 111 ? 8.445 11.699 9.200 1.00 56.16 111 ILE A CA 1
ATOM 912 C C . ILE A 1 111 ? 9.904 12.208 9.185 1.00 56.16 111 ILE A C 1
ATOM 914 O O . ILE A 1 111 ? 10.187 13.293 9.686 1.00 56.16 111 ILE A O 1
ATOM 918 N N . GLY A 1 112 ? 10.827 11.491 8.537 1.00 52.41 112 GLY A N 1
ATOM 919 C CA . GLY A 1 112 ? 12.233 11.888 8.400 1.00 52.41 112 GLY A CA 1
ATOM 920 C C . GLY A 1 112 ? 12.564 12.887 7.278 1.00 52.41 112 GLY A C 1
ATOM 921 O O . GLY A 1 112 ? 13.736 13.221 7.114 1.00 52.41 112 GLY A O 1
ATOM 922 N N . LYS A 1 113 ? 11.592 13.349 6.472 1.00 55.28 113 LYS A N 1
ATOM 923 C CA . LYS A 1 113 ? 11.860 14.215 5.296 1.00 55.28 113 LYS A CA 1
ATOM 924 C C . LYS A 1 113 ? 11.568 15.708 5.514 1.00 55.28 113 LYS A C 1
ATOM 926 O O . LYS A 1 113 ? 11.790 16.499 4.601 1.00 55.28 113 LYS A O 1
ATOM 931 N N . GLY A 1 114 ? 11.101 16.103 6.700 1.00 55.34 114 GLY A N 1
ATOM 932 C CA . GLY A 1 114 ? 10.829 17.498 7.070 1.00 55.34 114 GLY A CA 1
ATOM 933 C C . GLY A 1 114 ? 11.426 17.869 8.433 1.00 55.34 114 GLY A C 1
ATOM 934 O O . GLY A 1 114 ? 11.871 16.985 9.165 1.00 55.34 114 GLY A O 1
ATOM 935 N N . PRO A 1 115 ? 11.469 19.164 8.801 1.00 56.25 115 PRO A N 1
ATOM 936 C CA . PRO A 1 115 ? 11.931 19.571 10.122 1.00 56.25 115 PRO A CA 1
ATOM 937 C C . PRO A 1 115 ? 10.985 19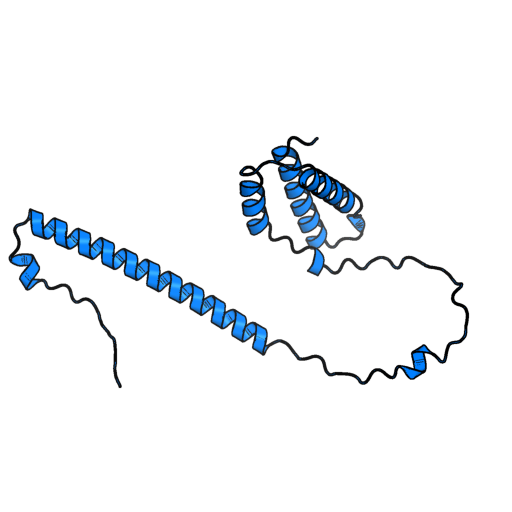.011 11.190 1.00 56.25 115 PRO A C 1
ATOM 939 O O . PRO A 1 115 ? 9.796 19.334 11.210 1.00 56.25 115 PRO A O 1
ATOM 942 N N . VAL A 1 116 ? 11.521 18.180 12.083 1.00 61.41 116 VAL A N 1
ATOM 943 C CA . VAL A 1 116 ? 10.800 17.708 13.265 1.00 61.41 116 VAL A CA 1
ATOM 944 C C . VAL A 1 116 ? 10.442 18.923 14.118 1.00 61.41 116 VAL A C 1
ATOM 946 O O . VAL A 1 116 ? 11.330 19.614 14.616 1.00 61.41 116 VAL A O 1
ATOM 949 N N . ASN A 1 117 ? 9.148 19.211 14.267 1.00 69.12 117 ASN A N 1
ATOM 950 C CA . ASN A 1 117 ? 8.682 20.276 15.152 1.00 69.12 117 ASN A CA 1
ATOM 951 C C . ASN A 1 117 ? 8.333 19.716 16.545 1.00 69.12 117 ASN A C 1
ATOM 953 O O . ASN A 1 117 ? 7.989 18.542 16.692 1.00 69.12 117 ASN A O 1
ATOM 957 N N . ASN A 1 118 ? 8.379 20.574 17.566 1.00 71.12 118 ASN A N 1
ATOM 958 C CA . ASN A 1 118 ? 8.075 20.192 18.954 1.00 71.12 118 ASN A CA 1
ATOM 959 C C . ASN A 1 118 ? 6.656 19.619 19.119 1.00 71.12 118 ASN A C 1
ATOM 961 O O . ASN A 1 118 ? 6.444 18.729 19.932 1.00 71.12 118 ASN A O 1
ATOM 965 N N . TYR A 1 119 ? 5.705 20.070 18.298 1.00 70.38 119 TYR A N 1
ATOM 966 C CA . TYR A 1 119 ? 4.331 19.562 18.281 1.00 70.38 119 TYR A CA 1
ATOM 967 C C . TYR A 1 119 ? 4.252 18.074 17.900 1.00 70.38 119 TYR A C 1
ATOM 969 O O . TYR A 1 119 ? 3.433 17.329 18.432 1.00 70.38 119 TYR A O 1
ATOM 977 N N . THR A 1 120 ? 5.119 17.614 16.996 1.00 68.31 120 THR A N 1
ATOM 978 C CA . THR A 1 120 ? 5.180 16.204 16.588 1.00 68.31 120 THR A CA 1
ATOM 979 C C . THR A 1 120 ? 5.730 15.343 17.719 1.00 68.31 120 THR A C 1
ATOM 981 O O . THR A 1 120 ? 5.183 14.277 17.983 1.00 68.31 120 THR A O 1
ATOM 984 N N . MET A 1 121 ? 6.759 15.825 18.422 1.00 75.31 121 MET A N 1
ATOM 985 C CA . MET A 1 121 ? 7.312 15.136 19.593 1.00 75.31 121 MET A CA 1
ATOM 986 C C . MET A 1 121 ? 6.271 15.021 20.716 1.00 75.31 121 MET A C 1
ATOM 988 O O . MET A 1 121 ? 6.015 13.923 21.197 1.00 75.31 121 MET A O 1
ATOM 992 N N . GLU A 1 122 ? 5.595 16.121 21.059 1.00 76.94 122 GLU A N 1
ATOM 993 C CA . GLU A 1 122 ? 4.569 16.147 22.113 1.00 76.94 122 GLU A CA 1
ATOM 994 C C . GLU A 1 122 ? 3.400 15.195 21.813 1.00 76.94 122 GLU A C 1
ATOM 996 O O . GLU A 1 122 ? 2.922 14.480 22.692 1.00 76.94 122 GLU A O 1
ATOM 1001 N N . ARG A 1 123 ? 2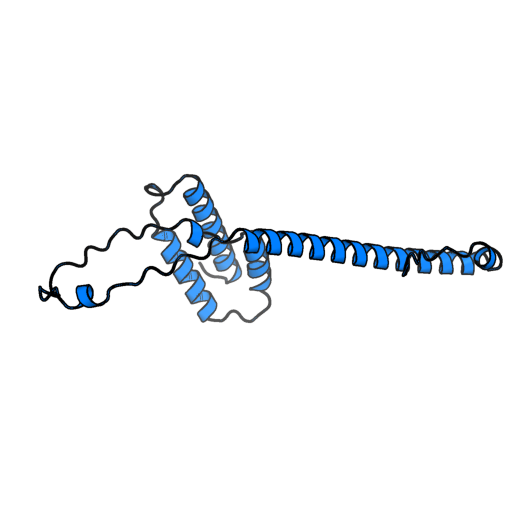.971 15.112 20.547 1.00 74.69 123 ARG A N 1
ATOM 1002 C CA . ARG A 1 123 ? 1.931 14.158 20.136 1.00 74.69 123 ARG A CA 1
ATOM 1003 C C . ARG A 1 123 ? 2.369 12.707 20.272 1.00 74.69 123 ARG A C 1
ATOM 1005 O O . ARG A 1 123 ? 1.558 11.881 20.680 1.00 74.69 123 ARG A O 1
ATOM 1012 N N . VAL A 1 124 ? 3.613 12.396 19.916 1.00 78.81 124 VAL A N 1
ATOM 1013 C CA . VAL A 1 124 ? 4.152 11.035 20.030 1.00 78.81 124 VAL A CA 1
ATOM 1014 C C . VAL A 1 124 ? 4.300 10.630 21.499 1.00 78.81 124 VAL A C 1
ATOM 1016 O O . VAL A 1 124 ? 3.968 9.496 21.844 1.00 78.81 124 VAL A O 1
ATOM 1019 N N . ASP A 1 125 ? 4.721 11.544 22.375 1.00 80.75 125 ASP A N 1
ATOM 1020 C CA . ASP A 1 125 ? 4.771 11.277 23.817 1.00 80.75 125 ASP A CA 1
ATOM 1021 C C . ASP A 1 125 ? 3.374 11.061 24.405 1.00 80.75 125 ASP A C 1
ATOM 1023 O O . ASP A 1 125 ? 3.154 10.060 25.087 1.00 80.75 125 ASP A O 1
ATOM 1027 N N . LYS A 1 126 ? 2.400 11.911 24.056 1.00 80.44 126 LYS A N 1
ATOM 1028 C CA . LYS A 1 126 ? 1.011 11.740 24.502 1.00 80.44 126 LYS A CA 1
ATOM 1029 C C . LYS A 1 126 ? 0.417 10.402 24.046 1.00 80.44 126 LYS A C 1
ATOM 1031 O O . LYS A 1 126 ? -0.210 9.704 24.836 1.00 80.44 126 LYS A O 1
ATOM 1036 N N . MET A 1 127 ? 0.673 10.001 22.798 1.00 76.50 127 MET A N 1
ATOM 1037 C CA . MET A 1 127 ? 0.278 8.680 22.292 1.00 76.50 127 MET A CA 1
ATOM 1038 C C . MET A 1 127 ? 0.917 7.543 23.095 1.00 76.50 127 MET A C 1
ATOM 1040 O O . MET A 1 127 ? 0.259 6.551 23.394 1.00 76.50 127 MET A O 1
ATOM 1044 N N . ASN A 1 128 ? 2.195 7.666 23.459 1.00 83.06 128 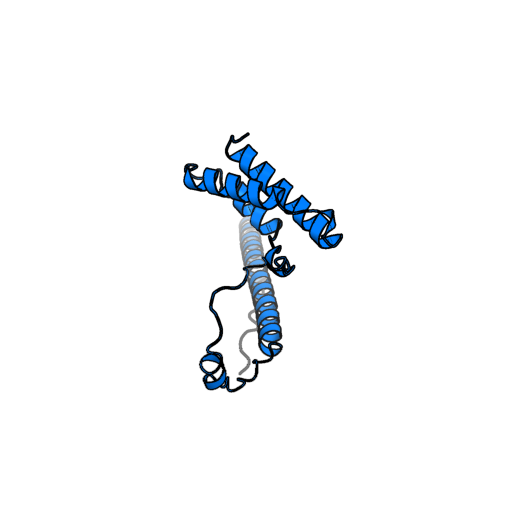ASN A N 1
ATOM 1045 C CA . ASN A 1 128 ? 2.870 6.661 24.274 1.00 83.06 128 ASN A CA 1
ATOM 1046 C C . ASN A 1 128 ? 2.256 6.551 25.681 1.00 83.06 128 ASN A C 1
ATOM 1048 O O . ASN A 1 128 ? 2.105 5.445 26.196 1.00 83.06 128 ASN A O 1
ATOM 1052 N N . GLU A 1 129 ? 1.894 7.672 26.304 1.00 83.25 129 GLU A N 1
ATOM 1053 C CA . GLU A 1 129 ? 1.225 7.691 27.611 1.00 83.25 129 GLU A CA 1
ATOM 1054 C C . GLU A 1 129 ? -0.163 7.042 27.553 1.00 83.25 129 GLU A C 1
ATOM 1056 O O . GLU A 1 129 ? -0.446 6.146 28.349 1.00 83.25 129 GLU A O 1
ATOM 1061 N N . GLU A 1 130 ? -0.984 7.416 26.566 1.00 76.88 130 GLU A N 1
ATOM 1062 C CA . GLU A 1 130 ? -2.314 6.833 26.338 1.00 76.88 130 GLU A CA 1
ATOM 1063 C C . GLU A 1 130 ? -2.242 5.323 26.074 1.00 76.88 130 GLU A C 1
ATOM 1065 O O . GLU A 1 130 ? -3.048 4.556 26.589 1.00 76.88 130 GLU A O 1
ATOM 1070 N N . LEU A 1 131 ? -1.249 4.853 25.314 1.00 81.19 131 LEU A N 1
ATOM 1071 C CA . LEU A 1 131 ? -1.096 3.418 25.068 1.00 81.19 131 LEU A CA 1
ATOM 1072 C C . LEU A 1 131 ? -0.657 2.654 26.316 1.00 81.19 131 LEU A C 1
ATOM 1074 O O . LEU A 1 131 ? -1.015 1.484 26.456 1.00 81.19 131 LEU A O 1
ATOM 1078 N N . ASN A 1 132 ? 0.139 3.274 27.190 1.00 82.19 132 ASN A N 1
ATOM 1079 C CA . ASN A 1 132 ? 0.638 2.649 28.414 1.00 82.19 132 ASN A CA 1
ATOM 1080 C C . ASN A 1 132 ? -0.403 2.615 29.540 1.00 82.19 132 ASN A C 1
ATOM 1082 O O . ASN A 1 132 ? -0.277 1.766 30.420 1.00 82.19 132 ASN A O 1
ATOM 1086 N N . SER A 1 133 ? -1.427 3.473 29.500 1.00 80.50 133 SER A N 1
ATOM 1087 C CA . SER A 1 133 ? -2.530 3.451 30.468 1.00 80.50 133 SER A CA 1
ATOM 1088 C C . SER A 1 133 ? -3.567 2.353 30.202 1.00 80.50 133 SER A C 1
ATOM 1090 O O . SER A 1 133 ? -4.355 2.042 31.092 1.00 80.50 133 SER A O 1
ATOM 1092 N N . ILE A 1 134 ? -3.561 1.730 29.016 1.00 79.94 134 ILE A N 1
ATOM 1093 C CA . ILE A 1 134 ? -4.491 0.646 28.675 1.00 79.94 134 ILE A CA 1
ATOM 1094 C C . ILE A 1 134 ? -4.096 -0.652 29.395 1.00 79.94 134 ILE A C 1
ATOM 1096 O O . ILE A 1 134 ? -2.989 -1.173 29.215 1.00 79.94 134 ILE A O 1
ATOM 1100 N N . ASP A 1 135 ? -5.037 -1.203 30.166 1.00 77.00 135 ASP A N 1
ATOM 1101 C CA . ASP A 1 135 ? -4.900 -2.493 30.843 1.00 77.00 135 ASP A CA 1
ATOM 1102 C C . ASP A 1 135 ? -5.135 -3.662 29.871 1.00 77.00 135 ASP A C 1
ATOM 1104 O O . ASP A 1 135 ? -6.233 -3.870 29.355 1.00 77.00 135 ASP A O 1
ATOM 1108 N N . TYR A 1 136 ? -4.094 -4.469 29.645 1.00 70.50 136 TYR A N 1
ATOM 1109 C CA . TYR A 1 136 ? -4.152 -5.651 28.779 1.00 70.50 136 TYR A CA 1
ATOM 1110 C C . TYR A 1 136 ? -5.097 -6.737 29.270 1.00 70.50 136 TYR A C 1
ATOM 1112 O O . TYR A 1 136 ? -5.556 -7.548 28.467 1.00 70.50 136 TYR A O 1
ATOM 1120 N N . THR A 1 137 ? -5.339 -6.809 30.577 1.00 70.81 137 THR A N 1
ATOM 1121 C CA . THR A 1 137 ? -6.097 -7.916 31.168 1.00 70.81 137 THR A CA 1
ATOM 1122 C C . THR A 1 137 ? -7.580 -7.862 30.816 1.00 70.81 137 THR A C 1
ATOM 1124 O O . THR A 1 137 ? -8.257 -8.887 30.867 1.00 70.81 137 THR A O 1
ATOM 1127 N N . GLN A 1 138 ? -8.063 -6.691 30.396 1.00 71.50 138 GLN A N 1
ATOM 1128 C CA . GLN A 1 138 ? -9.445 -6.461 29.979 1.00 71.50 138 GLN A CA 1
ATOM 1129 C C . GLN A 1 138 ? -9.644 -6.577 28.460 1.00 71.50 138 GLN A C 1
ATOM 1131 O O . GLN A 1 138 ? -10.763 -6.436 27.973 1.00 71.50 138 GLN A O 1
ATOM 1136 N N . LEU A 1 139 ? -8.577 -6.845 27.699 1.00 74.25 139 LEU A N 1
ATOM 1137 C CA . LEU A 1 139 ? -8.625 -6.894 26.241 1.00 74.25 139 LEU A CA 1
ATOM 1138 C C . LEU A 1 139 ? -8.840 -8.313 25.707 1.00 74.25 139 LEU A C 1
ATOM 1140 O O . LEU A 1 139 ? -8.292 -9.296 26.210 1.00 74.25 139 LEU A O 1
ATOM 1144 N N . SER A 1 140 ? -9.577 -8.408 24.598 1.00 76.62 140 SER A N 1
ATOM 1145 C CA . SER A 1 140 ? -9.589 -9.612 23.768 1.00 76.62 140 SER A CA 1
ATOM 1146 C C . SER A 1 140 ? -8.173 -9.899 23.245 1.00 76.62 140 SER A C 1
ATOM 1148 O O . SER A 1 140 ? -7.363 -8.987 23.066 1.00 76.62 140 SER A O 1
ATOM 1150 N N . LYS A 1 141 ? -7.852 -11.165 22.944 1.00 75.69 141 LYS A N 1
ATOM 1151 C CA . LYS A 1 141 ? -6.537 -11.534 22.377 1.00 75.69 141 LYS A CA 1
ATOM 1152 C C . LYS A 1 141 ? -6.202 -10.704 21.129 1.00 75.69 141 LYS A C 1
ATOM 1154 O O . LYS A 1 141 ? -5.082 -10.233 20.974 1.00 75.69 141 LYS A O 1
ATOM 1159 N N . GLN A 1 142 ? -7.198 -10.484 20.273 1.00 71.38 142 GLN A N 1
ATOM 1160 C CA . GLN A 1 142 ? -7.054 -9.684 19.062 1.00 71.38 142 GLN A CA 1
ATOM 1161 C C . GLN A 1 142 ? -6.794 -8.200 19.369 1.00 71.38 142 GLN A C 1
ATOM 1163 O O . GLN A 1 142 ? -5.967 -7.579 18.702 1.00 71.38 142 GLN A O 1
ATOM 1168 N N . ALA A 1 143 ? -7.459 -7.627 20.375 1.00 69.94 143 ALA A N 1
ATOM 1169 C CA . ALA A 1 143 ? -7.212 -6.254 20.809 1.00 69.94 143 ALA A CA 1
ATOM 1170 C C . ALA A 1 143 ? -5.827 -6.094 21.463 1.00 69.94 143 ALA A C 1
ATOM 1172 O O . ALA A 1 143 ? -5.140 -5.109 21.198 1.00 69.94 143 ALA A O 1
ATOM 1173 N N . ALA A 1 144 ? -5.368 -7.085 22.231 1.00 74.12 144 ALA A N 1
ATOM 1174 C CA . ALA A 1 144 ? -4.021 -7.107 22.803 1.00 74.12 144 ALA A CA 1
ATOM 1175 C C . ALA A 1 144 ? -2.926 -7.178 21.720 1.00 74.12 144 ALA A C 1
ATOM 1177 O O . ALA A 1 144 ? -1.936 -6.446 21.790 1.00 74.12 144 ALA A O 1
ATOM 1178 N N . ASP A 1 145 ? -3.117 -8.006 20.687 1.00 75.25 145 ASP A N 1
ATOM 1179 C CA . ASP A 1 145 ? -2.194 -8.100 19.548 1.00 75.25 145 ASP A CA 1
ATOM 1180 C C . ASP A 1 145 ? -2.113 -6.766 18.780 1.00 75.25 145 ASP A C 1
ATOM 1182 O O . ASP A 1 145 ? -1.020 -6.303 18.437 1.00 75.25 145 ASP A O 1
ATOM 1186 N N . LYS A 1 146 ? -3.257 -6.098 18.574 1.00 74.94 146 LYS A N 1
ATOM 1187 C CA . LYS A 1 146 ? -3.314 -4.756 17.969 1.00 74.94 146 LYS A CA 1
ATOM 1188 C C . LYS A 1 146 ? -2.629 -3.700 18.839 1.00 74.94 146 LYS A C 1
ATOM 1190 O O . LYS A 1 146 ? -1.850 -2.906 18.319 1.00 74.94 146 LYS A O 1
ATOM 1195 N N . LEU A 1 147 ? -2.870 -3.700 20.151 1.00 79.00 147 LEU A N 1
ATOM 1196 C CA . LEU A 1 147 ? -2.242 -2.763 21.085 1.00 79.00 147 LEU A CA 1
ATOM 1197 C C . LEU A 1 147 ? -0.711 -2.887 21.060 1.00 79.00 147 LEU A C 1
ATOM 1199 O O . LEU A 1 147 ? -0.006 -1.881 20.967 1.00 79.00 147 LEU A O 1
ATOM 1203 N N . ASN A 1 148 ? -0.198 -4.119 21.060 1.00 80.38 148 ASN A N 1
ATOM 1204 C CA . ASN A 1 148 ? 1.235 -4.387 20.933 1.00 80.38 148 ASN A CA 1
ATOM 1205 C C . ASN A 1 148 ? 1.809 -3.874 19.604 1.00 80.38 148 ASN A C 1
ATOM 1207 O O . ASN A 1 148 ? 2.878 -3.260 19.589 1.00 80.38 148 ASN A O 1
ATOM 1211 N N . ALA A 1 149 ? 1.099 -4.077 18.489 1.00 77.25 149 ALA A N 1
ATOM 1212 C CA . ALA A 1 149 ? 1.515 -3.547 17.193 1.00 77.25 149 ALA A CA 1
ATOM 1213 C C . ALA A 1 149 ? 1.595 -2.009 17.204 1.00 77.25 149 ALA A C 1
ATOM 1215 O O . ALA A 1 149 ? 2.590 -1.440 16.752 1.00 77.25 149 ALA A O 1
ATOM 1216 N N . THR A 1 150 ? 0.602 -1.338 17.792 1.00 76.38 150 THR A N 1
ATOM 1217 C CA . THR A 1 150 ? 0.574 0.127 17.921 1.00 76.38 150 THR A CA 1
ATOM 1218 C C . THR A 1 150 ? 1.710 0.648 18.806 1.00 76.38 150 THR A C 1
ATOM 1220 O O . THR A 1 150 ? 2.343 1.649 18.474 1.00 76.38 150 THR A O 1
ATOM 1223 N N . ARG A 1 151 ? 2.051 -0.048 19.896 1.00 82.19 151 ARG A N 1
ATOM 1224 C CA . ARG A 1 151 ? 3.201 0.324 20.738 1.00 82.19 151 ARG A CA 1
ATOM 1225 C C . ARG A 1 151 ? 4.532 0.211 20.001 1.00 82.19 151 ARG A C 1
ATOM 1227 O O . ARG A 1 151 ? 5.364 1.106 20.124 1.00 82.19 151 ARG A O 1
ATOM 1234 N N . ASN A 1 152 ? 4.716 -0.833 19.193 1.00 81.50 152 ASN A N 1
ATOM 1235 C CA . ASN A 1 152 ? 5.920 -0.979 18.368 1.00 81.50 152 ASN A CA 1
ATOM 1236 C C . ASN A 1 152 ? 6.062 0.162 17.352 1.00 81.50 152 ASN A C 1
ATOM 1238 O O . ASN A 1 152 ? 7.164 0.651 17.115 1.00 81.50 152 ASN A O 1
ATOM 1242 N N . VAL A 1 153 ? 4.948 0.627 16.786 1.00 76.56 153 VAL A N 1
ATOM 1243 C CA . VAL A 1 153 ? 4.933 1.795 15.899 1.00 76.56 153 VAL A CA 1
ATOM 1244 C C . VAL A 1 153 ? 5.391 3.052 16.632 1.00 76.56 153 VAL A C 1
ATOM 1246 O O . VAL A 1 153 ? 6.284 3.749 16.153 1.00 76.56 153 VAL A O 1
ATOM 1249 N N . VAL A 1 154 ? 4.785 3.348 17.786 1.00 79.94 154 VAL A N 1
ATOM 1250 C CA . VAL A 1 154 ? 5.127 4.542 18.570 1.00 79.94 154 VAL A CA 1
ATOM 1251 C C . VAL A 1 154 ? 6.588 4.488 19.012 1.00 79.94 154 VAL A C 1
ATOM 1253 O O . VAL A 1 154 ? 7.287 5.495 18.938 1.00 79.94 154 VAL A O 1
ATOM 1256 N N . TYR A 1 155 ? 7.091 3.307 19.369 1.00 82.94 155 TYR A N 1
ATOM 1257 C CA . TYR A 1 155 ? 8.505 3.100 19.665 1.00 82.94 155 TYR A CA 1
ATOM 1258 C C . TYR A 1 155 ? 9.423 3.479 18.488 1.00 82.94 155 TYR A C 1
ATOM 1260 O O . TYR A 1 155 ? 10.370 4.247 18.670 1.00 82.94 155 TYR A O 1
ATOM 1268 N N . GLU A 1 156 ? 9.134 3.007 17.270 1.00 78.12 156 GLU A N 1
ATOM 1269 C CA . GLU A 1 156 ? 9.932 3.379 16.092 1.00 78.12 156 GLU A CA 1
ATOM 1270 C C . GLU A 1 156 ? 9.804 4.877 15.760 1.00 78.12 156 GLU A C 1
ATOM 1272 O O . GLU A 1 156 ? 10.797 5.501 15.384 1.00 78.12 156 GLU A O 1
ATOM 1277 N N . MET A 1 157 ? 8.635 5.496 15.984 1.00 76.94 157 MET A N 1
ATOM 1278 C CA . MET A 1 157 ? 8.478 6.955 15.877 1.00 76.94 157 MET A CA 1
ATOM 1279 C C . MET A 1 157 ? 9.400 7.694 16.853 1.00 76.94 157 MET A C 1
ATOM 1281 O O . MET A 1 157 ? 10.152 8.569 16.424 1.00 76.94 157 MET A O 1
ATOM 1285 N N . LYS A 1 158 ? 9.413 7.322 18.141 1.00 80.44 158 LYS A N 1
ATOM 1286 C CA . LYS A 1 158 ? 10.298 7.940 19.148 1.00 80.44 158 LYS A CA 1
ATOM 1287 C C . LYS A 1 158 ? 11.766 7.824 18.748 1.00 80.44 158 LYS A C 1
ATOM 1289 O O . LYS A 1 158 ? 12.496 8.813 18.768 1.00 80.44 158 LYS A O 1
ATOM 1294 N N . LYS A 1 159 ? 12.177 6.638 18.300 1.00 81.06 159 LYS A N 1
ATOM 1295 C CA . LYS A 1 159 ? 13.541 6.360 17.840 1.00 81.06 159 LYS A CA 1
ATOM 1296 C C . LYS A 1 159 ? 13.937 7.209 16.629 1.00 81.06 159 LYS A C 1
ATOM 1298 O O . LYS A 1 159 ? 15.034 7.764 16.620 1.00 81.06 159 LYS A O 1
ATOM 1303 N N . HIS A 1 160 ? 13.056 7.360 15.639 1.00 75.38 160 HIS A N 1
ATOM 1304 C CA . HIS A 1 160 ? 13.302 8.225 14.479 1.00 75.38 160 HIS A CA 1
ATOM 1305 C C . HIS A 1 160 ? 13.358 9.714 14.836 1.00 75.38 160 HIS A C 1
ATOM 1307 O O . HIS A 1 160 ? 14.106 10.463 14.211 1.00 75.38 160 HIS A O 1
ATOM 1313 N N . LEU A 1 161 ? 12.612 10.132 15.858 1.00 75.44 161 LEU A N 1
ATOM 1314 C CA . LEU A 1 161 ? 12.605 11.501 16.373 1.00 75.44 161 LEU A CA 1
ATOM 1315 C C . LEU A 1 161 ? 13.752 11.787 17.363 1.00 75.44 161 LEU A C 1
ATOM 1317 O O . LEU A 1 161 ? 13.877 12.914 17.838 1.00 75.44 161 LEU A O 1
ATOM 1321 N N . GLY A 1 162 ? 14.596 10.796 17.681 1.00 77.56 162 GLY A N 1
ATOM 1322 C CA . GLY A 1 162 ? 15.682 10.932 18.660 1.00 77.56 162 GLY A CA 1
ATOM 1323 C C . GLY A 1 162 ? 15.202 11.055 20.113 1.00 77.56 162 GLY A C 1
ATOM 1324 O O . GLY A 1 162 ? 15.942 11.536 20.972 1.00 77.56 162 GLY A O 1
ATOM 1325 N N . MET A 1 163 ? 13.966 10.639 20.386 1.00 74.19 163 MET A N 1
ATOM 1326 C CA . MET A 1 163 ? 13.337 10.651 21.704 1.00 74.19 163 MET A CA 1
ATOM 1327 C C . MET A 1 163 ? 13.695 9.368 22.474 1.00 74.19 163 MET A C 1
ATOM 1329 O O . MET A 1 163 ? 13.936 8.322 21.868 1.00 74.19 163 MET A O 1
ATOM 1333 N N . LYS A 1 164 ? 13.753 9.454 23.808 1.00 64.50 164 LYS A N 1
ATOM 1334 C CA . LYS A 1 164 ? 14.040 8.315 24.699 1.00 64.50 164 LYS A CA 1
ATOM 1335 C C . LYS A 1 164 ? 12.776 7.591 25.153 1.00 64.50 164 LYS A C 1
ATOM 1337 O O . LYS A 1 164 ? 11.711 8.244 25.274 1.00 64.50 164 LYS A O 1
#

Radius of gyration: 29.91 Å; chains: 1; bounding box: 59×32×88 Å

Sequence (164 aa):
MDAYLVIMALDKKNLRRLLPEDRLKKLREIEEHSKKELEEAEKLIKESKEDIKKEEALSSVDIPEEESVDITKLFDDKEGLEETVQEAPQEIKEENILYDVGKIREYVENIGKGPVNNYTMERVDKMNEELNSIDYTQLSKQAADKLNATRNVVYEMKKHLGMK